Protein AF-A0A7S2EJD5-F1 (afdb_monomer_lite)

Secondary structure (DSSP, 8-state):
-------------PPP------------------TTSHHHHHHHHHHHHHHHHHHHHHHHHHHHHHHHHHHSTT-HHHHHHHHHHHHHHHHHHHHHHHHHHHHHHTT------HHHH---------------------------------------------

Radius of gyration: 37.0 Å; chains: 1; bounding box: 64×124×69 Å

Structure (mmCIF, N/CA/C/O backbone):
data_AF-A0A7S2EJD5-F1
#
_entry.id   AF-A0A7S2EJD5-F1
#
loop_
_atom_site.group_PDB
_atom_site.id
_atom_site.type_symbol
_atom_site.label_atom_id
_atom_site.label_alt_id
_atom_site.label_comp_id
_atom_site.label_asym_id
_atom_site.label_entity_id
_atom_site.label_seq_id
_atom_site.pdbx_PDB_ins_code
_atom_site.Cartn_x
_atom_site.Cartn_y
_atom_site.Cartn_z
_atom_site.occupancy
_atom_site.B_iso_or_equiv
_atom_site.auth_seq_id
_atom_site.auth_comp_id
_atom_site.auth_asym_id
_atom_site.auth_atom_id
_atom_site.pdbx_PDB_model_num
ATOM 1 N N . ASN A 1 1 ? -32.977 -60.550 19.204 1.00 56.78 1 ASN A N 1
ATOM 2 C CA . ASN A 1 1 ? -33.164 -61.328 17.958 1.00 56.78 1 ASN A CA 1
ATOM 3 C C . ASN A 1 1 ? -34.301 -60.710 17.168 1.00 56.78 1 ASN A C 1
ATOM 5 O O . ASN A 1 1 ? -35.436 -60.813 17.614 1.00 56.78 1 ASN A O 1
ATOM 9 N N . PRO A 1 2 ? -33.991 -60.011 16.066 1.00 45.66 2 PRO A N 1
ATOM 10 C CA . PRO A 1 2 ? -34.066 -60.709 14.785 1.00 45.66 2 PRO A CA 1
ATOM 11 C C . PRO A 1 2 ? -32.891 -60.448 13.828 1.00 45.66 2 PRO A C 1
ATOM 13 O O . PRO A 1 2 ? -32.044 -59.585 14.029 1.00 45.66 2 PRO A O 1
ATOM 16 N N . ARG A 1 3 ? -32.880 -61.321 12.820 1.00 45.97 3 ARG A N 1
ATOM 17 C CA . ARG A 1 3 ? -31.859 -61.659 11.830 1.00 45.97 3 ARG A CA 1
ATOM 18 C C . ARG A 1 3 ? -31.372 -60.494 10.969 1.00 45.97 3 ARG A C 1
ATOM 20 O O . ARG A 1 3 ? -32.152 -59.789 10.338 1.00 45.97 3 ARG A O 1
ATOM 27 N N . ILE A 1 4 ? -30.050 -60.446 10.860 1.00 49.00 4 ILE A N 1
ATOM 28 C CA . ILE A 1 4 ? -29.267 -59.741 9.851 1.00 49.00 4 ILE A CA 1
ATOM 29 C C . ILE A 1 4 ? -29.566 -60.399 8.498 1.00 49.00 4 ILE A C 1
ATOM 31 O O . ILE A 1 4 ? -29.348 -61.600 8.340 1.00 49.00 4 ILE A O 1
ATOM 35 N N . ASN A 1 5 ? -30.086 -59.632 7.541 1.00 47.91 5 ASN A N 1
ATOM 36 C CA . ASN A 1 5 ? -30.271 -60.080 6.165 1.00 47.91 5 ASN A CA 1
ATOM 37 C C . ASN A 1 5 ? -29.195 -59.414 5.304 1.00 47.91 5 ASN A C 1
ATOM 39 O O . ASN A 1 5 ? -29.225 -58.209 5.059 1.00 47.91 5 ASN A O 1
ATOM 43 N N . SER A 1 6 ? -28.218 -60.212 4.889 1.00 51.28 6 SER A N 1
ATOM 44 C CA . SER A 1 6 ? -27.165 -59.854 3.951 1.00 51.28 6 SER A CA 1
ATOM 45 C C . SER A 1 6 ? -27.694 -59.961 2.522 1.00 51.28 6 SER A C 1
ATOM 47 O O . SER A 1 6 ? -27.957 -61.053 2.022 1.00 51.28 6 SER A O 1
ATOM 49 N N . LYS A 1 7 ? -27.804 -58.830 1.823 1.00 52.16 7 LYS A N 1
ATOM 50 C CA . LYS A 1 7 ? -27.749 -58.821 0.359 1.00 52.16 7 LYS A CA 1
ATOM 51 C C . LYS A 1 7 ? -26.838 -57.701 -0.109 1.00 52.16 7 LYS A C 1
ATOM 53 O O . LYS A 1 7 ? -27.103 -56.522 0.095 1.00 52.16 7 LYS A O 1
ATOM 58 N N . ALA A 1 8 ? -25.733 -58.150 -0.691 1.00 50.00 8 ALA A N 1
ATOM 59 C CA . ALA A 1 8 ? -24.751 -57.375 -1.409 1.00 50.00 8 ALA A CA 1
ATOM 60 C C . ALA A 1 8 ? -25.435 -56.550 -2.502 1.00 50.00 8 ALA A C 1
ATOM 62 O O . ALA A 1 8 ? -26.097 -57.115 -3.372 1.00 50.00 8 ALA A O 1
ATOM 63 N N . ASN A 1 9 ? -25.241 -55.233 -2.463 1.00 46.44 9 ASN A N 1
ATOM 64 C CA . ASN A 1 9 ? -25.475 -54.384 -3.617 1.00 46.44 9 ASN A CA 1
ATOM 65 C C . ASN A 1 9 ? -24.124 -53.957 -4.182 1.00 46.44 9 ASN A C 1
ATOM 67 O O . ASN A 1 9 ? -23.296 -53.345 -3.509 1.00 46.44 9 ASN A O 1
ATOM 71 N N . SER A 1 10 ? -23.930 -54.391 -5.420 1.00 49.22 10 SER A N 1
ATOM 72 C CA . SER A 1 10 ? -22.775 -54.197 -6.276 1.00 49.22 10 SER A CA 1
ATOM 73 C C . SER A 1 10 ? -22.497 -52.709 -6.475 1.00 49.22 10 SER A C 1
ATOM 75 O O . SER A 1 10 ? -23.366 -51.958 -6.920 1.00 49.22 10 SER A O 1
ATOM 77 N N . VAL A 1 11 ? -21.286 -52.281 -6.127 1.00 50.81 11 VAL A N 1
ATOM 78 C CA . VAL A 1 11 ? -20.811 -50.914 -6.335 1.00 50.81 11 VAL A CA 1
ATOM 79 C C . VAL A 1 11 ? -20.453 -50.785 -7.814 1.00 50.81 11 VAL A C 1
ATOM 81 O O . VAL A 1 11 ? -19.409 -51.257 -8.259 1.00 50.81 11 VAL A O 1
ATOM 84 N N . HIS A 1 12 ? -21.349 -50.192 -8.600 1.00 42.72 12 HIS A N 1
ATOM 85 C CA . HIS A 1 12 ? -21.072 -49.831 -9.985 1.00 42.72 12 HIS A CA 1
ATOM 86 C C . HIS A 1 12 ? -20.163 -48.596 -9.985 1.00 42.72 12 HIS A C 1
ATOM 88 O O . HIS A 1 12 ? -20.618 -47.462 -9.843 1.00 42.72 12 HIS A O 1
ATOM 94 N N . VAL A 1 13 ? -18.855 -48.835 -10.071 1.00 54.22 13 VAL A N 1
ATOM 95 C CA . VAL A 1 13 ? -17.838 -47.794 -10.232 1.00 54.22 13 VAL A CA 1
ATOM 96 C C . VAL A 1 13 ? -17.953 -47.269 -11.662 1.00 54.22 13 VAL A C 1
ATOM 98 O O . VAL A 1 13 ? -17.507 -47.919 -12.605 1.00 54.22 13 VAL A O 1
ATOM 101 N N . MET A 1 14 ? -18.599 -46.115 -11.835 1.00 47.19 14 MET A N 1
ATOM 102 C CA . MET A 1 14 ? -18.611 -45.430 -13.124 1.00 47.19 14 MET A CA 1
ATOM 103 C C . MET A 1 14 ? -17.201 -44.948 -13.456 1.00 47.19 14 MET A C 1
ATOM 105 O O . MET A 1 14 ? -16.557 -44.239 -12.683 1.00 47.19 14 MET A O 1
ATOM 109 N N . SER A 1 15 ? -16.733 -45.402 -14.614 1.00 51.81 15 SER A N 1
ATOM 110 C CA . SER A 1 15 ? -15.414 -45.163 -15.173 1.00 51.81 15 SER A CA 1
ATOM 111 C C . SER A 1 15 ? -15.103 -43.672 -15.280 1.00 51.81 15 SER A C 1
ATOM 113 O O . SER A 1 15 ? -15.851 -42.888 -15.862 1.00 51.81 15 SER A O 1
ATOM 115 N N . SER A 1 16 ? -13.958 -43.297 -14.723 1.00 46.66 16 SER A N 1
ATOM 116 C CA . SER A 1 16 ? -13.339 -41.988 -14.856 1.00 46.66 16 SER A CA 1
ATOM 117 C C . SER A 1 16 ? -13.024 -41.698 -16.325 1.00 46.66 16 SER A C 1
ATOM 119 O O . SER A 1 16 ? -12.234 -42.386 -16.968 1.00 46.66 16 SER A O 1
ATOM 121 N N . ASN A 1 17 ? -13.641 -40.641 -16.851 1.00 43.22 17 ASN A N 1
ATOM 122 C CA . ASN A 1 17 ? -13.373 -40.107 -18.179 1.00 43.22 17 ASN A CA 1
ATOM 123 C C . ASN A 1 17 ? -12.020 -39.370 -18.143 1.00 43.22 17 ASN A C 1
ATOM 125 O O . ASN A 1 17 ? -11.953 -38.156 -17.935 1.00 43.22 17 ASN A O 1
ATOM 129 N N . VAL A 1 18 ? -10.924 -40.121 -18.267 1.00 52.66 18 VAL A N 1
ATOM 130 C CA . VAL A 1 18 ? -9.563 -39.579 -18.357 1.00 52.66 18 VAL A CA 1
ATOM 131 C C . VAL A 1 18 ? -9.436 -38.877 -19.707 1.00 52.66 18 VAL A C 1
ATOM 133 O O . VAL A 1 18 ? -9.208 -39.508 -20.737 1.00 52.66 18 VAL A O 1
ATOM 136 N N . ARG A 1 19 ? -9.631 -37.553 -19.719 1.00 50.06 19 ARG A N 1
ATOM 137 C CA . ARG A 1 19 ? -9.297 -36.714 -20.873 1.00 50.06 19 ARG A CA 1
ATOM 138 C C . ARG A 1 19 ? -7.798 -36.845 -21.126 1.00 50.06 19 ARG A C 1
ATOM 140 O O . ARG A 1 19 ? -6.977 -36.397 -20.332 1.00 50.06 19 ARG A O 1
ATOM 147 N N . SER A 1 20 ? -7.465 -37.489 -22.234 1.00 51.81 20 SER A N 1
ATOM 148 C CA . SER A 1 20 ? -6.131 -37.547 -22.809 1.00 51.81 20 SER A CA 1
ATOM 149 C C . SER A 1 20 ? -5.623 -36.126 -23.074 1.00 51.81 20 SER A C 1
ATOM 151 O O . SER A 1 20 ? -6.059 -35.472 -24.021 1.00 51.81 20 SER A O 1
ATOM 153 N N . ASN A 1 21 ? -4.707 -35.651 -22.230 1.00 44.16 21 ASN A N 1
ATOM 154 C CA . ASN A 1 21 ? -3.896 -34.468 -22.499 1.00 44.16 21 ASN A CA 1
ATOM 155 C C . ASN A 1 21 ? -2.918 -34.802 -23.630 1.00 44.16 21 ASN A C 1
ATOM 157 O O . ASN A 1 21 ? -1.811 -35.284 -23.395 1.00 44.16 21 ASN A O 1
ATOM 161 N N . SER A 1 22 ? -3.333 -34.566 -24.871 1.00 55.97 22 SER A N 1
ATOM 162 C CA . SER A 1 22 ? -2.398 -34.472 -25.987 1.00 55.97 22 SER A CA 1
ATOM 163 C C . SER A 1 22 ? -1.512 -33.235 -25.779 1.00 55.97 22 SER A C 1
ATOM 165 O O . SER A 1 22 ? -2.042 -32.164 -25.470 1.00 55.97 22 SER A O 1
ATOM 167 N N . PRO A 1 23 ? -0.182 -33.335 -25.933 1.00 49.28 23 PRO A N 1
ATOM 168 C CA . PRO A 1 23 ? 0.691 -32.178 -25.825 1.00 49.28 23 PRO A CA 1
ATOM 169 C C . PRO A 1 23 ? 0.413 -31.238 -27.001 1.00 49.28 23 PRO A C 1
ATOM 171 O O . PRO A 1 23 ? 0.666 -31.567 -28.159 1.00 49.28 23 PRO A O 1
ATOM 174 N N . ILE A 1 24 ? -0.134 -30.061 -26.701 1.00 52.38 24 ILE A N 1
ATOM 175 C CA . ILE A 1 24 ? -0.247 -28.967 -27.662 1.00 52.38 24 ILE A CA 1
ATOM 176 C C . ILE A 1 24 ? 1.180 -28.504 -27.960 1.00 52.38 24 ILE A C 1
ATOM 178 O O . ILE A 1 24 ? 1.843 -27.910 -27.110 1.00 52.38 24 ILE A O 1
ATOM 182 N N . ALA A 1 25 ? 1.660 -28.789 -29.170 1.00 52.00 25 ALA A N 1
ATOM 183 C CA . ALA A 1 25 ? 2.870 -28.194 -29.715 1.00 52.00 25 ALA A CA 1
ATOM 184 C C . ALA A 1 25 ? 2.606 -26.701 -29.961 1.00 52.00 25 ALA A C 1
ATOM 186 O O . ALA A 1 25 ? 2.181 -26.287 -31.039 1.00 52.00 25 ALA A O 1
ATOM 187 N N . ILE A 1 26 ? 2.811 -25.886 -28.927 1.00 53.31 26 ILE A N 1
ATOM 188 C CA . ILE A 1 26 ? 2.833 -24.434 -29.064 1.00 53.31 26 ILE A CA 1
ATOM 189 C C . ILE A 1 26 ? 4.128 -24.098 -29.803 1.00 53.31 26 ILE A C 1
ATOM 191 O O . ILE A 1 26 ? 5.215 -24.143 -29.226 1.00 53.31 26 ILE A O 1
ATOM 195 N N . ASN A 1 27 ? 4.001 -23.776 -31.091 1.00 48.69 27 ASN A N 1
ATOM 196 C CA . ASN A 1 27 ? 5.017 -23.060 -31.856 1.00 48.69 27 ASN A CA 1
ATOM 197 C C . ASN A 1 27 ? 5.294 -21.731 -31.143 1.00 48.69 27 ASN A C 1
ATOM 199 O O . ASN A 1 27 ? 4.609 -20.736 -31.368 1.00 48.69 27 ASN A O 1
ATOM 203 N N . ARG A 1 28 ? 6.267 -21.734 -30.230 1.00 45.91 28 ARG A N 1
ATOM 204 C CA . ARG A 1 28 ? 6.766 -20.528 -29.578 1.00 45.91 28 ARG A CA 1
ATOM 205 C C . ARG A 1 28 ? 7.660 -19.824 -30.609 1.00 45.91 28 ARG A C 1
ATOM 207 O O . ARG A 1 28 ? 8.692 -20.399 -30.967 1.00 45.91 28 ARG A O 1
ATOM 214 N N . PRO A 1 29 ? 7.288 -18.643 -31.142 1.00 52.25 29 PRO A N 1
ATOM 215 C CA . PRO A 1 29 ? 8.213 -17.876 -31.963 1.00 52.25 29 PRO A CA 1
ATOM 216 C C . PRO A 1 29 ? 9.474 -17.628 -31.134 1.00 52.25 29 PRO A C 1
ATOM 218 O O . PRO A 1 29 ? 9.386 -17.331 -29.940 1.00 52.25 29 PRO A O 1
ATOM 221 N N . LYS A 1 30 ? 10.641 -17.828 -31.755 1.00 51.19 30 LYS A N 1
ATOM 222 C CA . LYS A 1 30 ? 11.940 -17.512 -31.161 1.00 51.19 30 LYS A CA 1
ATOM 223 C C . LYS A 1 30 ? 11.934 -16.025 -30.814 1.00 51.19 30 LYS A C 1
ATOM 225 O O . LYS A 1 30 ? 12.104 -15.188 -31.690 1.00 51.19 30 LYS A O 1
ATOM 230 N N . GLN A 1 31 ? 11.653 -15.712 -29.553 1.00 54.94 31 GLN A N 1
ATOM 231 C CA . GLN A 1 31 ? 11.968 -14.414 -28.991 1.00 54.94 31 GLN A CA 1
ATOM 232 C C . GLN A 1 31 ? 13.475 -14.407 -28.787 1.00 54.94 31 GLN A C 1
ATOM 234 O O . GLN A 1 31 ? 14.013 -15.204 -28.016 1.00 54.94 31 GLN A O 1
ATOM 239 N N . ASP A 1 32 ? 14.148 -13.551 -29.543 1.00 50.19 32 ASP A N 1
ATOM 240 C CA . ASP A 1 32 ? 15.539 -13.211 -29.315 1.00 50.19 32 ASP A CA 1
ATOM 241 C C . ASP A 1 32 ? 15.615 -12.500 -27.960 1.00 50.19 32 ASP A C 1
ATOM 243 O O . ASP A 1 32 ? 15.344 -11.309 -27.837 1.00 50.19 32 ASP A O 1
ATOM 247 N N . TYR A 1 33 ? 15.910 -13.266 -26.911 1.00 51.06 33 TYR A N 1
ATOM 248 C CA . TYR A 1 33 ? 16.155 -12.737 -25.578 1.00 51.06 33 TYR A CA 1
ATOM 249 C C . TYR A 1 33 ? 17.476 -11.971 -25.602 1.00 51.06 33 TYR A C 1
ATOM 251 O O . TYR A 1 33 ? 18.552 -12.542 -25.408 1.00 51.06 33 TYR A O 1
ATOM 259 N N . THR A 1 34 ? 17.406 -10.655 -25.772 1.00 52.97 34 THR A N 1
ATOM 260 C CA . THR A 1 34 ? 18.466 -9.731 -25.349 1.00 52.97 34 THR A CA 1
ATOM 261 C C . THR A 1 34 ? 18.458 -9.632 -23.815 1.00 52.97 34 THR A C 1
ATOM 263 O O . THR A 1 34 ? 18.285 -8.571 -23.226 1.00 52.97 34 THR A O 1
ATOM 266 N N . GLY A 1 35 ? 18.603 -10.784 -23.155 1.00 52.53 35 GLY A N 1
ATOM 267 C CA . GLY A 1 35 ? 18.280 -11.020 -21.749 1.00 52.53 35 GLY A CA 1
ATOM 268 C C . GLY A 1 35 ? 19.364 -10.593 -20.766 1.00 52.53 35 GLY A C 1
ATOM 269 O O . GLY A 1 35 ? 19.865 -11.426 -20.013 1.00 52.53 35 GLY A O 1
ATOM 270 N N . LYS A 1 36 ? 19.728 -9.308 -20.742 1.00 54.09 36 LYS A N 1
ATOM 271 C CA . LYS A 1 36 ? 20.534 -8.763 -19.632 1.00 54.09 36 LYS A CA 1
ATOM 272 C C . LYS A 1 36 ? 19.790 -7.790 -18.718 1.00 54.09 36 LYS A C 1
ATOM 274 O O . LYS A 1 36 ? 20.173 -7.710 -17.558 1.00 54.09 36 LYS A O 1
ATOM 279 N N . ASP A 1 37 ? 18.706 -7.156 -19.171 1.00 58.47 37 ASP A N 1
ATOM 280 C CA . ASP A 1 37 ? 17.912 -6.229 -18.340 1.00 58.47 37 ASP A CA 1
ATOM 281 C C . ASP A 1 37 ? 16.475 -6.705 -18.042 1.00 58.47 37 ASP A C 1
ATOM 283 O O . ASP A 1 37 ? 15.885 -6.273 -17.049 1.00 58.47 37 ASP A O 1
ATOM 287 N N . ASP A 1 38 ? 15.935 -7.652 -18.819 1.00 61.53 38 ASP A N 1
ATOM 288 C CA . ASP A 1 38 ? 14.537 -8.106 -18.692 1.00 61.53 38 ASP A CA 1
ATOM 289 C C . ASP A 1 38 ? 14.245 -8.778 -17.341 1.00 61.53 38 ASP A C 1
ATOM 291 O O . ASP A 1 38 ? 13.190 -8.578 -16.744 1.00 61.53 38 ASP A O 1
ATOM 295 N N . GLY A 1 39 ? 15.203 -9.547 -16.808 1.00 71.00 39 GLY A N 1
ATOM 296 C CA . GLY A 1 39 ? 15.047 -10.216 -15.512 1.00 71.00 39 GLY A CA 1
ATOM 297 C C . GLY A 1 39 ? 14.935 -9.235 -14.342 1.00 71.00 39 GLY A C 1
ATOM 298 O O . GLY A 1 39 ? 14.224 -9.504 -13.375 1.00 71.00 39 GLY A O 1
ATOM 299 N N . ASN A 1 40 ? 15.593 -8.077 -14.447 1.00 84.44 40 ASN A N 1
ATOM 300 C CA . ASN A 1 40 ? 15.502 -7.032 -13.437 1.00 84.44 40 ASN A CA 1
ATOM 301 C C . ASN A 1 40 ? 14.175 -6.263 -13.548 1.00 84.44 40 ASN A C 1
ATOM 303 O O . ASN A 1 40 ? 13.559 -5.972 -12.528 1.00 84.44 40 ASN A O 1
ATOM 307 N N . ALA A 1 41 ? 13.694 -6.001 -14.769 1.00 86.94 41 ALA A N 1
ATOM 308 C CA . ALA A 1 41 ? 12.389 -5.373 -14.989 1.00 86.94 41 ALA A CA 1
ATOM 309 C C . ALA A 1 41 ? 11.229 -6.234 -14.452 1.00 86.94 41 ALA A C 1
ATOM 311 O O . ALA A 1 41 ? 10.391 -5.728 -13.708 1.00 86.94 41 ALA A O 1
ATOM 312 N N . ILE A 1 42 ? 11.241 -7.547 -14.713 1.00 89.94 42 ILE A N 1
ATOM 313 C CA . ILE A 1 42 ? 10.235 -8.486 -14.181 1.00 89.94 42 ILE A CA 1
ATOM 314 C C . ILE A 1 42 ? 10.230 -8.485 -12.645 1.00 89.94 42 ILE A C 1
ATOM 316 O O . ILE A 1 42 ? 9.169 -8.495 -12.020 1.00 89.94 42 ILE A O 1
ATOM 320 N N . LEU A 1 43 ? 11.410 -8.452 -12.015 1.00 92.38 43 LEU A N 1
ATOM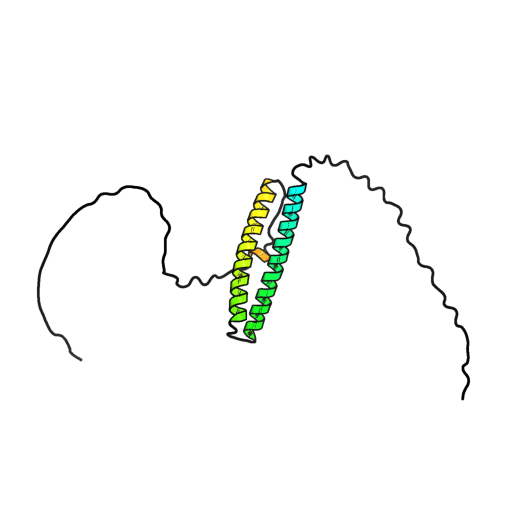 321 C CA . LEU A 1 43 ? 11.518 -8.393 -10.556 1.00 92.38 43 LEU A CA 1
ATOM 322 C C . LEU A 1 43 ? 10.951 -7.077 -9.998 1.00 92.38 43 LEU A C 1
ATOM 324 O O . LEU A 1 43 ? 10.276 -7.077 -8.967 1.00 92.38 43 LEU A O 1
ATOM 328 N N . MET A 1 44 ? 11.199 -5.961 -10.683 1.00 93.00 44 MET A N 1
ATOM 329 C CA . MET A 1 44 ? 10.664 -4.650 -10.317 1.00 93.00 44 MET A CA 1
ATOM 330 C C . MET A 1 44 ? 9.140 -4.587 -10.476 1.00 93.00 44 MET A C 1
ATOM 332 O O . MET A 1 44 ? 8.465 -4.069 -9.590 1.00 93.00 44 MET A O 1
ATOM 336 N N . GLU A 1 45 ? 8.575 -5.158 -11.540 1.00 93.44 45 GLU A N 1
ATOM 337 C CA . GLU A 1 45 ? 7.120 -5.282 -11.704 1.00 93.44 45 GLU A CA 1
ATOM 338 C C . GLU A 1 45 ? 6.497 -6.136 -10.595 1.00 93.44 45 GLU A C 1
ATOM 340 O O . GLU A 1 45 ? 5.529 -5.716 -9.957 1.00 93.44 45 GLU A O 1
ATOM 345 N N . ALA A 1 46 ? 7.090 -7.296 -10.291 1.00 95.06 46 ALA A N 1
ATOM 346 C CA . ALA A 1 46 ? 6.635 -8.141 -9.189 1.00 95.06 46 ALA A CA 1
ATOM 347 C C . ALA A 1 46 ? 6.659 -7.375 -7.857 1.00 95.06 46 ALA A C 1
ATOM 349 O O . ALA A 1 46 ? 5.689 -7.402 -7.093 1.00 95.06 46 ALA A O 1
ATOM 350 N N . ARG A 1 47 ? 7.726 -6.606 -7.612 1.00 96.38 47 ARG A N 1
ATOM 351 C CA . ARG A 1 47 ? 7.842 -5.761 -6.423 1.00 96.38 47 ARG A CA 1
ATOM 352 C C . ARG A 1 47 ? 6.787 -4.654 -6.386 1.00 96.38 47 ARG A C 1
ATOM 354 O O . ARG A 1 47 ? 6.260 -4.353 -5.314 1.00 96.38 47 ARG A O 1
ATOM 361 N N . LEU A 1 48 ? 6.444 -4.064 -7.529 1.00 96.06 48 LEU A N 1
ATOM 362 C CA . LEU A 1 48 ? 5.368 -3.079 -7.622 1.00 96.06 48 LEU A CA 1
ATOM 363 C C . LEU A 1 48 ? 4.022 -3.708 -7.241 1.00 96.06 48 LEU A C 1
ATOM 365 O O . LEU A 1 48 ? 3.289 -3.136 -6.430 1.00 96.06 48 LEU A O 1
ATOM 369 N N . CYS A 1 49 ? 3.727 -4.910 -7.743 1.00 96.25 49 CYS A N 1
ATOM 370 C CA . CYS A 1 49 ? 2.515 -5.652 -7.389 1.00 96.25 49 CYS A CA 1
ATOM 371 C C . CYS A 1 49 ? 2.432 -5.965 -5.886 1.00 96.25 49 CYS A C 1
ATOM 373 O O . CYS A 1 49 ? 1.359 -5.829 -5.286 1.00 96.25 49 CYS A O 1
ATOM 375 N N . GLU A 1 50 ? 3.548 -6.336 -5.254 1.00 97.56 50 GLU A N 1
ATOM 376 C CA . GLU A 1 50 ? 3.617 -6.540 -3.801 1.00 97.56 50 GLU A CA 1
ATOM 377 C C . GLU A 1 50 ? 3.312 -5.253 -3.029 1.00 97.56 50 GLU A C 1
ATOM 379 O O . GLU A 1 50 ? 2.538 -5.269 -2.067 1.00 97.56 50 GLU A O 1
ATOM 384 N N . ILE A 1 51 ? 3.891 -4.123 -3.452 1.00 96.88 51 ILE A N 1
ATOM 385 C CA . ILE A 1 51 ? 3.657 -2.826 -2.806 1.00 96.88 51 ILE A CA 1
ATOM 386 C C . ILE A 1 51 ? 2.184 -2.424 -2.934 1.00 96.88 51 ILE A C 1
ATOM 388 O O . ILE A 1 51 ? 1.586 -2.031 -1.933 1.00 96.88 51 ILE A O 1
ATOM 392 N N . ILE A 1 52 ? 1.579 -2.573 -4.116 1.00 96.94 52 ILE A N 1
ATOM 393 C CA . ILE A 1 52 ? 0.155 -2.271 -4.347 1.00 96.94 52 ILE A CA 1
ATOM 394 C C . ILE A 1 52 ? -0.741 -3.156 -3.472 1.00 96.94 52 ILE A C 1
ATOM 396 O O . ILE A 1 52 ? -1.673 -2.664 -2.835 1.00 96.94 52 ILE A O 1
ATOM 400 N N . SER A 1 53 ? -0.444 -4.453 -3.396 1.00 97.25 53 SER A N 1
ATOM 401 C CA . SER A 1 53 ? -1.207 -5.392 -2.565 1.00 97.25 53 SER A CA 1
ATOM 402 C C . SER A 1 53 ? -1.103 -5.032 -1.080 1.00 97.25 53 SER A C 1
ATOM 404 O O . SER A 1 53 ? -2.107 -4.998 -0.369 1.00 97.25 53 SER A O 1
ATOM 406 N N . SER A 1 54 ? 0.101 -4.676 -0.625 1.00 97.50 54 SER A N 1
ATOM 407 C CA . SER A 1 54 ? 0.343 -4.206 0.739 1.00 97.50 54 SER A CA 1
ATOM 408 C C . SER A 1 54 ? -0.368 -2.883 1.041 1.00 97.50 54 SER A C 1
ATOM 410 O O . SER A 1 54 ? -0.881 -2.725 2.147 1.00 97.50 54 SER A O 1
ATOM 412 N N 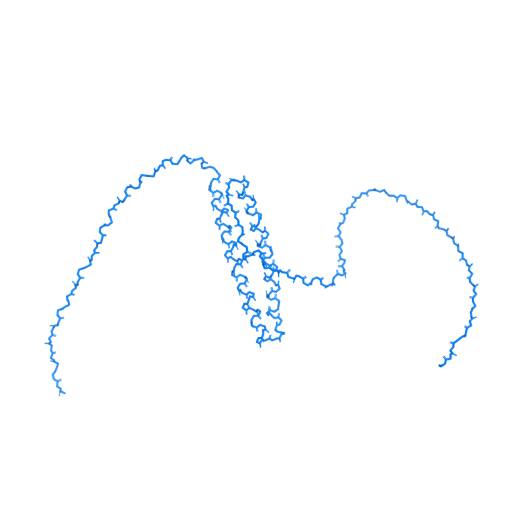. LEU A 1 55 ? -0.428 -1.950 0.086 1.00 96.88 55 LEU A N 1
ATOM 413 C CA . LEU A 1 55 ? -1.168 -0.694 0.230 1.00 96.88 55 LEU A CA 1
ATOM 414 C C . LEU A 1 55 ? -2.662 -0.953 0.430 1.00 96.88 55 LEU A C 1
ATOM 416 O O . LEU A 1 55 ? -3.243 -0.424 1.372 1.00 96.88 55 LEU A O 1
ATOM 420 N N . ARG A 1 56 ? -3.272 -1.812 -0.394 1.00 96.62 56 ARG A N 1
ATOM 421 C CA . ARG A 1 56 ? -4.696 -2.164 -0.258 1.00 96.62 56 ARG A CA 1
ATOM 422 C C . ARG A 1 56 ? -5.014 -2.790 1.096 1.00 96.62 56 ARG A C 1
ATOM 424 O O . ARG A 1 56 ? -6.031 -2.450 1.691 1.00 96.62 56 ARG A O 1
ATOM 431 N N . ALA A 1 57 ? -4.137 -3.662 1.592 1.00 96.56 57 ALA A N 1
ATOM 432 C CA . ALA A 1 57 ? -4.299 -4.265 2.912 1.00 96.56 57 ALA A CA 1
ATOM 433 C C . ALA A 1 57 ? -4.261 -3.215 4.036 1.00 96.56 57 ALA A C 1
ATOM 435 O O . ALA A 1 57 ? -5.121 -3.235 4.910 1.00 96.56 57 ALA A O 1
ATOM 436 N N . LEU A 1 58 ? -3.316 -2.269 3.985 1.00 95.81 58 LEU A N 1
ATOM 437 C CA . LEU A 1 58 ? -3.222 -1.187 4.974 1.00 95.81 58 LEU A CA 1
ATOM 438 C C . LEU A 1 58 ? -4.425 -0.243 4.923 1.00 95.81 58 LEU A C 1
ATOM 440 O O . LEU A 1 58 ? -4.933 0.156 5.964 1.00 95.81 58 LEU A O 1
ATOM 444 N N . ILE A 1 59 ? -4.899 0.095 3.723 1.00 94.94 59 ILE A N 1
ATOM 445 C CA . ILE A 1 59 ? -6.078 0.952 3.547 1.00 94.94 59 ILE A CA 1
ATOM 446 C C . ILE A 1 59 ? -7.310 0.276 4.149 1.00 94.94 59 ILE A C 1
ATOM 448 O O . ILE A 1 59 ? -8.011 0.894 4.941 1.00 94.94 59 ILE A O 1
ATOM 452 N N . LYS A 1 60 ? -7.522 -1.009 3.839 1.00 96.12 60 LYS A N 1
ATOM 453 C CA . LYS A 1 60 ? -8.614 -1.807 4.408 1.00 96.12 60 LYS A CA 1
ATOM 454 C C . LYS A 1 60 ? -8.524 -1.892 5.934 1.00 96.12 60 LYS A C 1
ATOM 456 O O . LYS A 1 60 ? -9.524 -1.677 6.602 1.00 96.12 60 LYS A O 1
ATOM 461 N N . SER A 1 61 ? -7.329 -2.136 6.473 1.00 96.75 61 SER A N 1
ATOM 462 C CA . SER A 1 61 ? -7.101 -2.172 7.922 1.00 96.75 61 SER A CA 1
ATOM 463 C C . SER A 1 61 ? -7.405 -0.829 8.588 1.00 96.75 61 SER A C 1
ATOM 465 O O . SER A 1 61 ? -8.005 -0.812 9.656 1.00 96.75 61 SER A O 1
ATOM 467 N N . ASN A 1 62 ? -7.055 0.296 7.959 1.00 95.69 62 ASN A N 1
ATOM 468 C CA . ASN A 1 62 ? -7.419 1.610 8.484 1.00 95.69 62 ASN A CA 1
ATOM 469 C C . ASN A 1 62 ? -8.926 1.842 8.464 1.00 95.69 62 ASN A C 1
ATOM 471 O O . ASN A 1 62 ? -9.444 2.369 9.437 1.00 95.69 62 ASN A O 1
ATOM 475 N N . THR A 1 63 ? -9.628 1.423 7.409 1.00 95.31 63 THR A N 1
ATOM 476 C CA . THR A 1 63 ? -11.096 1.491 7.378 1.00 95.31 63 THR A CA 1
ATOM 477 C C . THR A 1 63 ? -11.714 0.674 8.515 1.00 95.31 63 THR A C 1
ATOM 479 O O . THR A 1 63 ? -12.578 1.179 9.217 1.00 95.31 63 THR A O 1
ATOM 482 N N . GLU A 1 64 ? -11.224 -0.543 8.761 1.00 96.50 64 GLU A N 1
ATOM 483 C CA . GLU A 1 64 ? -11.701 -1.396 9.861 1.00 96.50 64 GLU A CA 1
ATOM 484 C C . GLU A 1 64 ? -11.424 -0.780 11.246 1.00 96.50 64 GLU A C 1
ATOM 486 O O . GLU A 1 64 ? -12.267 -0.850 12.137 1.00 96.50 64 GLU A O 1
ATOM 491 N N . LEU A 1 65 ? -10.266 -0.136 11.435 1.00 95.69 65 LEU A N 1
ATOM 492 C CA . LEU A 1 65 ? -9.940 0.580 12.675 1.00 95.69 65 LEU A CA 1
ATOM 493 C C . LEU A 1 65 ? -10.789 1.849 12.852 1.00 95.69 65 LEU A C 1
ATOM 495 O O . LEU A 1 65 ? -11.201 2.165 13.967 1.00 95.69 65 LEU A O 1
ATOM 499 N N . GLU A 1 66 ? -11.058 2.578 11.767 1.00 94.44 66 GLU A N 1
ATOM 500 C CA . GLU A 1 66 ? -11.940 3.750 11.772 1.00 94.44 66 GLU A CA 1
ATOM 501 C C . GLU A 1 66 ? -13.383 3.344 12.116 1.00 94.44 66 GLU A C 1
ATOM 503 O O . GLU A 1 66 ? -14.034 4.036 12.896 1.00 94.44 66 GLU A O 1
ATOM 508 N N . GLU A 1 67 ? -13.858 2.198 11.618 1.00 95.44 67 GLU A N 1
ATOM 509 C CA . GLU A 1 67 ? -15.143 1.602 12.007 1.00 95.44 67 GLU A CA 1
ATOM 510 C C . GLU A 1 67 ? -15.155 1.193 13.490 1.00 95.44 67 GLU A C 1
ATOM 512 O O . GLU A 1 67 ? -16.087 1.543 14.215 1.00 95.44 67 GLU A O 1
ATOM 517 N N . ALA A 1 68 ? -14.098 0.539 13.981 1.00 94.94 68 ALA A N 1
ATOM 518 C CA . ALA A 1 68 ? -13.983 0.154 15.391 1.00 94.94 68 ALA A CA 1
ATOM 519 C C . ALA A 1 68 ? -13.951 1.366 16.343 1.00 94.94 68 ALA A C 1
ATOM 521 O O . ALA A 1 68 ? -14.489 1.307 17.450 1.00 94.94 68 ALA A O 1
ATOM 522 N N . LEU A 1 69 ? -13.382 2.497 15.914 1.00 94.31 69 LEU A N 1
ATOM 523 C CA . LEU A 1 69 ? -13.399 3.747 16.682 1.00 94.31 69 LEU A CA 1
ATOM 524 C C . LEU A 1 69 ? -14.791 4.366 16.827 1.00 94.31 69 LEU A C 1
ATOM 526 O O . LEU A 1 69 ? -15.016 5.128 17.769 1.00 94.31 69 LEU A O 1
ATOM 530 N N . ILE A 1 70 ? -15.724 4.058 15.924 1.00 95.44 70 ILE A N 1
ATOM 531 C CA . ILE A 1 70 ? -17.122 4.481 16.073 1.00 95.44 70 ILE A CA 1
ATOM 532 C C . ILE A 1 70 ? -17.758 3.745 17.258 1.00 95.44 70 ILE A C 1
ATOM 534 O O . ILE A 1 70 ? -18.507 4.351 18.024 1.00 95.44 70 ILE A O 1
ATOM 538 N N . GLU A 1 71 ? -17.443 2.458 17.426 1.00 95.50 71 GLU A N 1
ATOM 539 C CA . GLU A 1 71 ? -17.940 1.629 18.532 1.00 95.50 71 GLU A CA 1
ATOM 540 C C . GLU A 1 71 ? -17.231 1.938 19.857 1.00 95.50 71 GLU A C 1
ATOM 542 O O . GLU A 1 71 ? -17.868 1.947 20.914 1.00 95.50 71 GLU A O 1
ATOM 547 N N . CYS A 1 72 ? -15.937 2.267 19.793 1.00 93.19 72 CYS A N 1
ATOM 548 C CA . CYS A 1 72 ? -15.096 2.605 20.942 1.00 93.19 72 CYS A CA 1
ATOM 549 C C . CYS A 1 72 ? -14.469 4.009 20.807 1.00 93.19 72 CYS A C 1
ATOM 551 O O . CYS A 1 72 ? -13.257 4.131 20.590 1.00 93.19 72 CYS A O 1
ATOM 553 N N . PRO A 1 73 ? -15.252 5.097 20.963 1.00 93.44 73 PRO A N 1
ATOM 554 C CA . PRO A 1 73 ? -14.719 6.447 20.841 1.00 93.44 73 PRO A CA 1
ATOM 555 C C . PRO A 1 73 ? -13.637 6.730 21.887 1.00 93.44 73 PRO A C 1
ATOM 557 O O . PRO A 1 73 ? -13.862 6.595 23.090 1.00 93.44 73 PRO A O 1
ATOM 560 N N . GLY A 1 74 ? -12.470 7.183 21.428 1.00 88.94 74 GLY A N 1
ATOM 561 C CA . GLY A 1 74 ? -11.351 7.552 22.297 1.00 88.94 74 GLY A CA 1
ATOM 562 C C . GLY A 1 74 ? -10.399 6.407 22.644 1.00 88.94 74 GLY A C 1
ATOM 563 O O . GLY A 1 74 ? -9.507 6.614 23.469 1.00 88.94 74 GLY A O 1
ATOM 564 N N . ASP A 1 75 ? -10.549 5.239 22.012 1.00 96.38 75 ASP A N 1
ATOM 565 C CA . ASP A 1 75 ? -9.532 4.192 22.066 1.00 96.38 75 ASP A CA 1
ATOM 566 C C . ASP A 1 75 ? -8.227 4.700 21.430 1.00 96.38 75 ASP A C 1
ATOM 568 O O . ASP A 1 75 ? -8.136 4.941 20.222 1.00 96.38 75 ASP A O 1
ATOM 572 N N . LYS A 1 76 ? -7.218 4.922 22.274 1.00 96.12 76 LYS A N 1
ATOM 573 C CA . LYS A 1 76 ? -5.932 5.471 21.842 1.00 96.12 76 LYS A CA 1
ATOM 574 C C . LYS A 1 76 ? -5.146 4.489 20.987 1.00 96.12 76 LYS A C 1
ATOM 576 O O . LYS A 1 76 ? -4.466 4.938 20.071 1.00 96.12 76 LYS A O 1
ATOM 581 N N . ASP A 1 77 ? -5.282 3.189 21.230 1.00 97.31 77 ASP A N 1
ATOM 582 C CA . ASP A 1 77 ? -4.522 2.181 20.497 1.00 97.31 77 ASP A CA 1
ATOM 583 C C . ASP A 1 77 ? -4.977 2.147 19.031 1.00 97.31 77 ASP A C 1
ATOM 585 O O . ASP A 1 77 ? -4.150 2.090 18.119 1.00 97.31 77 ASP A O 1
ATOM 589 N N . PHE A 1 78 ? -6.284 2.281 18.776 1.00 94.62 78 PHE A N 1
ATOM 590 C CA . PHE A 1 78 ? -6.804 2.401 17.410 1.00 94.62 78 PHE A CA 1
ATOM 591 C C . PHE A 1 78 ? -6.395 3.713 16.733 1.00 94.62 78 PHE A C 1
ATOM 593 O O . PHE A 1 78 ? -6.013 3.700 15.560 1.00 94.62 78 PHE A O 1
ATOM 600 N N . ILE A 1 79 ? -6.436 4.839 17.454 1.00 94.56 79 ILE A N 1
ATOM 601 C CA . ILE A 1 79 ? -6.001 6.144 16.926 1.00 94.56 79 ILE A CA 1
ATOM 602 C C . ILE A 1 79 ? -4.524 6.094 16.516 1.00 94.56 79 ILE A C 1
ATOM 604 O O . ILE A 1 79 ? -4.172 6.508 15.404 1.00 94.56 79 ILE A O 1
ATOM 608 N N . ASP A 1 80 ? -3.671 5.561 17.389 1.00 94.94 80 ASP A N 1
ATOM 609 C CA . ASP A 1 80 ? -2.234 5.464 17.156 1.00 94.94 80 ASP A CA 1
ATOM 610 C C . ASP A 1 80 ? -1.931 4.499 16.000 1.00 94.94 80 ASP A C 1
ATOM 612 O O . ASP A 1 80 ? -1.164 4.849 15.098 1.00 94.94 80 ASP A O 1
ATOM 616 N N . ALA A 1 81 ? -2.609 3.346 15.938 1.00 96.19 81 ALA A N 1
ATOM 617 C CA . ALA A 1 81 ? -2.466 2.388 14.840 1.00 96.19 81 ALA A CA 1
ATOM 618 C C . ALA A 1 81 ? -2.864 2.984 13.476 1.00 96.19 81 ALA A C 1
ATOM 620 O O . ALA A 1 81 ? -2.140 2.814 12.490 1.00 96.19 81 ALA A O 1
ATOM 621 N N . ILE A 1 82 ? -3.974 3.732 13.400 1.00 94.81 82 ILE A N 1
ATOM 622 C CA . ILE A 1 82 ? -4.384 4.430 12.167 1.00 94.81 82 ILE A CA 1
ATOM 623 C C . ILE A 1 82 ? -3.323 5.454 11.754 1.00 94.81 82 ILE A C 1
ATOM 625 O O . ILE A 1 82 ? -2.972 5.548 10.571 1.00 94.81 82 ILE A O 1
ATOM 629 N N . SER A 1 83 ? -2.810 6.227 12.716 1.00 93.19 83 SER A N 1
ATOM 630 C CA . SER A 1 83 ? -1.776 7.237 12.482 1.00 93.19 83 SER A CA 1
ATOM 631 C C . SER A 1 83 ? -0.484 6.612 11.945 1.00 93.19 83 SER A C 1
ATOM 633 O O . SER A 1 83 ? 0.046 7.051 10.917 1.00 93.19 83 SER A O 1
ATOM 635 N N . GLU A 1 84 ? -0.015 5.527 12.564 1.00 94.38 84 GLU A N 1
ATOM 636 C CA . GLU A 1 84 ? 1.171 4.796 12.117 1.00 94.38 84 GLU A CA 1
ATOM 637 C C . GLU A 1 84 ? 0.973 4.216 10.709 1.00 94.38 84 GLU A C 1
ATOM 639 O O . GLU A 1 84 ? 1.795 4.441 9.810 1.00 94.38 84 GLU A O 1
ATOM 644 N N . ASN A 1 85 ? -0.156 3.549 10.469 1.00 95.25 85 ASN A N 1
ATOM 645 C CA . ASN A 1 85 ? -0.480 2.987 9.162 1.00 95.25 85 ASN A CA 1
ATOM 646 C C . ASN A 1 85 ? -0.527 4.062 8.068 1.00 95.25 85 ASN A C 1
ATOM 648 O O . ASN A 1 85 ? -0.040 3.827 6.959 1.00 95.25 85 ASN A O 1
ATOM 652 N N . ARG A 1 86 ? -1.040 5.266 8.361 1.00 92.94 86 ARG A N 1
ATOM 653 C CA . ARG A 1 86 ? -1.025 6.404 7.420 1.00 92.94 86 ARG A CA 1
ATOM 654 C C . ARG A 1 86 ? 0.401 6.788 7.012 1.00 92.94 86 ARG A C 1
ATOM 656 O O . ARG A 1 86 ? 0.659 7.008 5.825 1.00 92.94 86 ARG A O 1
ATOM 663 N N . ILE A 1 87 ? 1.349 6.802 7.951 1.00 93.88 87 ILE A N 1
ATOM 664 C CA . ILE A 1 87 ? 2.770 7.061 7.654 1.00 93.88 87 ILE A CA 1
ATOM 665 C C . ILE A 1 87 ? 3.338 5.962 6.744 1.00 93.88 87 ILE A C 1
ATOM 667 O O . ILE A 1 87 ? 4.057 6.255 5.779 1.00 93.88 87 ILE A O 1
ATOM 671 N N . VAL A 1 88 ? 3.013 4.696 7.021 1.00 95.75 88 VAL A N 1
ATOM 672 C CA . VAL A 1 88 ? 3.459 3.554 6.206 1.00 95.75 88 VAL A CA 1
ATOM 673 C C . VAL A 1 88 ? 2.878 3.620 4.788 1.00 95.75 88 VAL A C 1
ATOM 675 O O . VAL A 1 88 ? 3.615 3.392 3.823 1.00 95.75 88 VAL A O 1
ATOM 678 N N . ILE A 1 89 ? 1.601 3.988 4.643 1.00 94.88 89 ILE A N 1
ATOM 679 C CA . ILE A 1 89 ? 0.934 4.184 3.347 1.00 94.88 89 ILE A CA 1
ATOM 680 C C . ILE A 1 89 ? 1.676 5.238 2.519 1.00 94.88 89 ILE A C 1
ATOM 682 O O . ILE A 1 89 ? 2.059 4.941 1.387 1.00 94.88 89 ILE A O 1
ATOM 686 N N . ILE A 1 90 ? 1.984 6.412 3.086 1.00 94.00 90 ILE A N 1
ATOM 687 C CA . ILE A 1 90 ? 2.729 7.470 2.374 1.00 94.00 90 ILE A CA 1
ATOM 688 C C . ILE A 1 90 ? 4.089 6.955 1.891 1.00 94.00 90 ILE A C 1
ATOM 690 O O . ILE A 1 90 ? 4.476 7.166 0.738 1.00 94.00 90 ILE A O 1
ATOM 694 N N . LYS A 1 91 ? 4.840 6.273 2.765 1.00 95.06 91 LYS A N 1
ATOM 695 C CA . LYS A 1 91 ? 6.161 5.728 2.412 1.00 95.06 91 LYS A CA 1
ATOM 696 C C . LYS A 1 91 ? 6.057 4.720 1.263 1.00 95.06 91 LYS A C 1
ATOM 698 O O . LYS A 1 91 ? 6.866 4.763 0.337 1.00 95.06 91 LYS A O 1
ATOM 703 N N . LYS A 1 92 ? 5.045 3.851 1.288 1.00 95.81 92 LYS A N 1
ATOM 704 C CA . LYS A 1 92 ? 4.803 2.849 0.239 1.00 95.81 92 LYS A CA 1
ATOM 705 C C . LYS A 1 92 ? 4.308 3.465 -1.073 1.00 95.81 92 LYS A C 1
ATOM 707 O O . LYS A 1 92 ? 4.770 3.034 -2.123 1.00 95.81 92 LYS A O 1
ATOM 712 N N . GLN A 1 93 ? 3.456 4.491 -1.039 1.00 95.06 93 GLN A N 1
ATOM 713 C CA . GLN A 1 93 ? 3.039 5.241 -2.235 1.00 95.06 93 GLN A CA 1
ATOM 714 C C . GLN A 1 93 ? 4.238 5.900 -2.931 1.00 95.06 93 GLN A C 1
ATOM 716 O O . GLN A 1 93 ? 4.378 5.807 -4.153 1.00 95.06 93 GLN A O 1
ATOM 721 N N . LYS A 1 94 ? 5.143 6.518 -2.157 1.00 95.50 94 LYS A N 1
ATOM 722 C CA . LYS 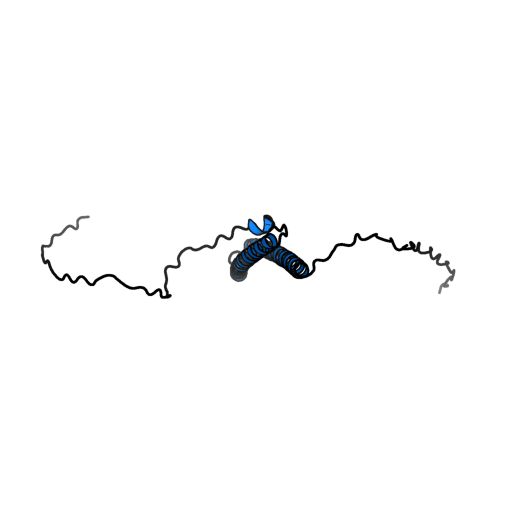A 1 94 ? 6.393 7.087 -2.689 1.00 95.50 94 LYS A CA 1
ATOM 723 C C . LYS A 1 94 ? 7.266 6.011 -3.335 1.00 95.50 94 LYS A C 1
ATOM 725 O O . LYS A 1 94 ? 7.710 6.197 -4.462 1.00 95.50 94 LYS A O 1
ATOM 730 N N . ALA A 1 95 ? 7.450 4.873 -2.663 1.00 94.88 95 ALA A N 1
ATOM 731 C CA . ALA A 1 95 ? 8.211 3.750 -3.209 1.00 94.88 95 ALA A CA 1
ATOM 732 C C . ALA A 1 95 ? 7.587 3.186 -4.500 1.00 94.88 95 ALA A C 1
ATOM 734 O O . ALA A 1 95 ? 8.309 2.919 -5.453 1.00 94.88 95 ALA A O 1
ATOM 735 N N . ALA A 1 96 ? 6.257 3.050 -4.562 1.00 95.88 96 ALA A N 1
ATOM 736 C CA . ALA A 1 96 ? 5.553 2.611 -5.769 1.00 95.88 96 ALA A CA 1
ATOM 737 C C . ALA A 1 96 ? 5.735 3.600 -6.929 1.00 95.88 96 ALA A C 1
ATOM 739 O O . ALA A 1 96 ? 5.990 3.189 -8.058 1.00 95.88 96 ALA A O 1
ATOM 740 N N . THR A 1 97 ? 5.640 4.901 -6.644 1.00 95.88 97 THR A N 1
ATOM 741 C CA . THR A 1 97 ? 5.826 5.963 -7.644 1.00 95.88 97 THR A CA 1
ATOM 742 C C . THR A 1 97 ? 7.245 5.950 -8.207 1.00 95.88 97 THR A C 1
ATOM 744 O O . THR A 1 97 ? 7.428 6.041 -9.420 1.00 95.88 97 THR A O 1
ATOM 747 N N . GLU A 1 98 ? 8.246 5.791 -7.340 1.00 95.62 98 GLU A N 1
ATOM 748 C CA . GLU A 1 98 ? 9.645 5.707 -7.755 1.00 95.62 98 GLU A CA 1
ATOM 749 C C . GLU A 1 98 ? 9.907 4.454 -8.596 1.00 95.62 98 GLU A C 1
ATOM 751 O O . GLU A 1 98 ? 10.507 4.532 -9.663 1.00 95.62 98 GLU A O 1
ATOM 756 N N . LEU A 1 99 ? 9.356 3.311 -8.187 1.00 94.62 99 LEU A N 1
ATOM 757 C CA . LEU A 1 99 ? 9.493 2.061 -8.928 1.00 94.62 99 LEU A CA 1
ATOM 758 C C . LEU A 1 99 ? 8.839 2.134 -10.317 1.00 94.62 99 LEU A C 1
ATOM 760 O O . LEU A 1 99 ? 9.417 1.671 -11.297 1.00 94.62 99 LEU A O 1
ATOM 764 N N . VAL A 1 100 ? 7.674 2.782 -10.429 1.00 95.69 100 VAL A N 1
ATOM 765 C CA . VAL A 1 100 ? 7.037 3.080 -11.723 1.00 95.69 100 VAL A CA 1
ATOM 766 C C . VAL A 1 100 ? 7.914 3.993 -12.580 1.00 95.69 100 VAL A C 1
ATOM 768 O O . VAL A 1 100 ? 8.041 3.765 -13.784 1.00 95.69 100 VAL A O 1
ATOM 771 N N . ARG A 1 101 ? 8.546 5.013 -11.987 1.00 94.88 101 ARG A N 1
ATOM 772 C CA . ARG A 1 101 ? 9.481 5.898 -12.698 1.00 94.88 101 ARG A CA 1
ATOM 773 C C . ARG A 1 101 ? 10.651 5.103 -13.277 1.00 94.88 101 ARG A C 1
ATOM 775 O O . ARG A 1 101 ? 10.988 5.289 -14.445 1.00 94.88 101 ARG A O 1
ATOM 782 N N . GLU A 1 102 ? 11.243 4.208 -12.492 1.00 93.44 102 GLU A N 1
ATOM 783 C CA . GLU A 1 102 ? 12.356 3.369 -12.943 1.00 93.44 102 GLU A CA 1
ATOM 784 C C . GLU A 1 102 ? 11.939 2.354 -14.021 1.00 93.44 102 GLU A C 1
ATOM 786 O O . GLU A 1 102 ? 12.673 2.161 -14.992 1.00 93.44 102 GLU A O 1
ATOM 791 N N . LEU A 1 103 ? 10.752 1.749 -13.903 1.00 92.50 103 LEU A N 1
ATOM 792 C CA . LEU A 1 103 ? 10.188 0.857 -14.926 1.00 92.50 103 LEU A CA 1
ATOM 793 C C . LEU A 1 103 ? 9.971 1.587 -16.260 1.00 92.50 103 LEU A C 1
ATOM 795 O O . LEU A 1 103 ? 10.378 1.088 -17.309 1.00 92.50 103 LEU A O 1
ATOM 799 N N . ARG A 1 104 ? 9.445 2.817 -16.223 1.00 93.00 104 ARG A N 1
ATOM 800 C CA . ARG A 1 104 ? 9.254 3.644 -17.428 1.00 93.00 104 ARG A CA 1
ATOM 801 C C . ARG A 1 104 ? 10.566 4.021 -18.108 1.00 93.00 104 ARG A C 1
ATOM 803 O O . ARG A 1 104 ? 10.633 4.010 -19.333 1.00 93.00 104 ARG A O 1
ATOM 810 N N . ILE A 1 105 ? 11.622 4.307 -17.340 1.00 91.75 1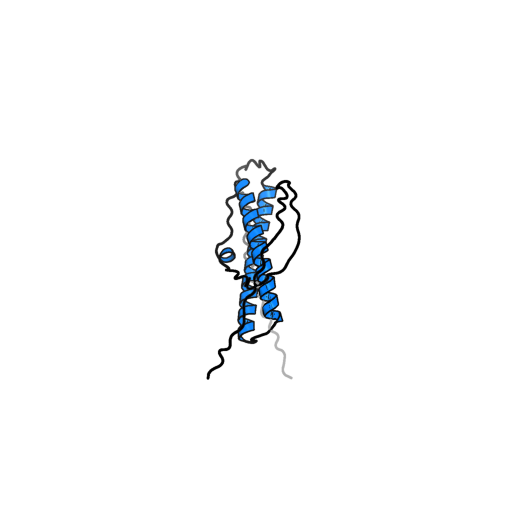05 ILE A N 1
ATOM 811 C CA . ILE A 1 105 ? 12.971 4.554 -17.892 1.00 91.75 105 ILE A CA 1
ATOM 812 C C . ILE A 1 105 ? 13.488 3.326 -18.653 1.00 91.75 105 ILE A C 1
ATOM 814 O O . ILE A 1 105 ? 14.185 3.468 -19.655 1.00 91.75 105 ILE A O 1
ATOM 818 N N . ARG A 1 106 ? 13.114 2.126 -18.203 1.00 89.50 106 ARG A N 1
ATOM 819 C CA . ARG A 1 106 ? 13.459 0.845 -18.835 1.00 89.50 106 ARG A CA 1
ATOM 820 C C . ARG A 1 106 ? 12.520 0.459 -19.987 1.00 89.50 106 ARG A C 1
ATOM 822 O O . ARG A 1 106 ? 12.680 -0.616 -20.551 1.00 89.50 106 ARG A O 1
ATOM 829 N N . GLY A 1 107 ? 11.565 1.319 -20.350 1.00 89.69 107 GLY A N 1
ATOM 830 C CA . GLY A 1 107 ? 10.615 1.079 -21.439 1.00 89.69 107 GLY A CA 1
ATOM 831 C C . GLY A 1 107 ? 9.416 0.203 -21.062 1.00 89.69 107 GLY A C 1
ATOM 832 O O . GLY A 1 107 ? 8.673 -0.204 -21.952 1.00 89.69 107 GLY A O 1
ATOM 833 N N . VAL A 1 108 ? 9.210 -0.076 -19.772 1.00 90.00 108 VAL A N 1
ATOM 834 C CA . VAL A 1 108 ? 8.030 -0.792 -19.272 1.00 90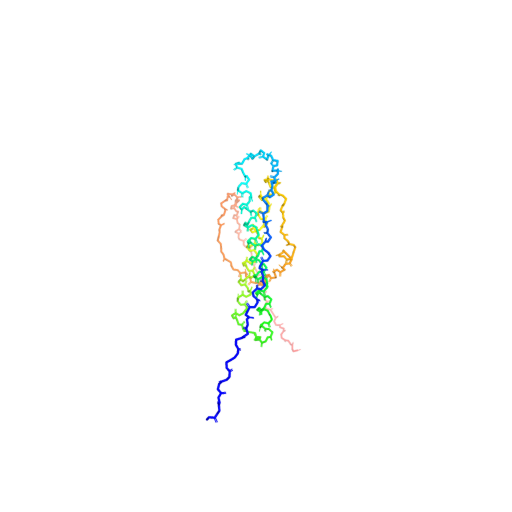.00 108 VAL A CA 1
ATOM 835 C C . VAL A 1 108 ? 6.928 0.213 -18.952 1.00 90.00 108 VAL A C 1
ATOM 837 O O . VAL A 1 108 ? 7.130 1.145 -18.168 1.00 90.00 108 VAL A O 1
ATOM 840 N N . ASP A 1 109 ? 5.748 0.012 -19.536 1.00 90.25 109 ASP A N 1
ATOM 841 C CA . ASP A 1 109 ? 4.567 0.796 -19.188 1.00 90.25 109 ASP A CA 1
ATOM 842 C C . ASP A 1 109 ? 3.969 0.279 -17.875 1.00 90.25 109 ASP A C 1
ATOM 844 O O . ASP A 1 109 ? 3.368 -0.792 -17.813 1.00 90.25 109 ASP A O 1
ATOM 848 N N . ALA A 1 110 ? 4.197 1.035 -16.805 1.00 91.38 110 ALA A N 1
ATOM 849 C CA . ALA A 1 110 ? 3.701 0.743 -15.472 1.00 91.38 110 ALA A CA 1
ATOM 850 C C . ALA A 1 110 ? 2.960 1.956 -14.900 1.00 91.38 110 ALA A C 1
ATOM 852 O O . ALA A 1 110 ? 3.284 3.119 -15.184 1.00 91.38 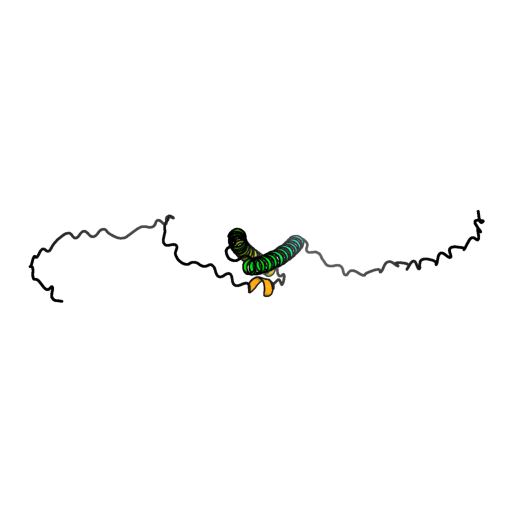110 ALA A O 1
ATOM 853 N N . GLU A 1 111 ? 1.986 1.684 -14.037 1.00 92.25 111 GLU A N 1
ATOM 854 C CA . GLU A 1 111 ? 1.228 2.702 -13.321 1.00 92.25 111 GLU A CA 1
ATOM 855 C C . GLU A 1 111 ? 0.880 2.257 -11.901 1.00 92.25 111 GLU A C 1
ATOM 857 O O . GLU A 1 111 ? 0.735 1.069 -11.611 1.00 92.25 111 GLU A O 1
ATOM 862 N N . VAL A 1 112 ? 0.746 3.236 -11.002 1.00 91.62 112 VAL A N 1
ATOM 863 C CA . VAL A 1 112 ? 0.179 2.998 -9.675 1.00 91.62 112 VAL A CA 1
ATOM 864 C C . VAL A 1 112 ? -1.335 3.215 -9.768 1.00 91.62 112 VAL A C 1
ATOM 866 O O . VAL A 1 112 ? -1.757 4.297 -10.185 1.00 91.62 112 VAL A O 1
ATOM 869 N N . PRO A 1 113 ? -2.162 2.233 -9.372 1.00 93.06 113 PRO A N 1
ATOM 870 C CA . PRO A 1 113 ? -3.612 2.365 -9.393 1.00 93.06 113 PRO A CA 1
ATOM 871 C C . PRO A 1 113 ? -4.121 3.576 -8.593 1.00 93.06 113 PRO A C 1
ATOM 873 O O . PRO A 1 113 ? -3.602 3.912 -7.526 1.00 93.06 113 PRO A O 1
ATOM 876 N N . LYS A 1 114 ? -5.158 4.247 -9.107 1.00 90.75 114 LYS A N 1
ATOM 877 C CA . LYS A 1 114 ? -5.690 5.483 -8.504 1.00 90.75 114 LYS A CA 1
ATOM 878 C C . LYS A 1 114 ? -6.286 5.260 -7.114 1.00 90.75 114 LYS A C 1
ATOM 880 O O . LYS A 1 114 ? -6.150 6.140 -6.272 1.00 90.75 114 LYS A O 1
ATOM 885 N N . ASP A 1 115 ? -6.884 4.093 -6.872 1.00 88.88 115 ASP A N 1
ATOM 886 C CA . ASP A 1 115 ? -7.485 3.692 -5.591 1.00 88.88 115 ASP A CA 1
ATOM 887 C C . ASP A 1 115 ? -6.489 3.764 -4.432 1.00 88.88 115 ASP A C 1
ATOM 889 O O . ASP A 1 115 ? -6.844 4.195 -3.337 1.00 88.88 115 ASP A O 1
ATOM 893 N N . VAL A 1 116 ? -5.226 3.404 -4.673 1.00 88.62 116 VAL A N 1
ATOM 894 C CA . VAL A 1 116 ? -4.190 3.464 -3.635 1.00 88.62 116 VAL A CA 1
ATOM 895 C C . VAL A 1 116 ? -3.504 4.826 -3.547 1.00 88.62 116 VAL A C 1
ATOM 897 O O . VAL A 1 116 ? -2.818 5.074 -2.561 1.00 88.62 116 VAL A O 1
ATOM 900 N N . MET A 1 117 ? -3.684 5.713 -4.532 1.00 88.06 117 MET A N 1
ATOM 901 C CA . MET A 1 117 ? -3.088 7.060 -4.564 1.00 88.06 117 MET A CA 1
ATOM 902 C C . MET A 1 117 ? -4.032 8.154 -4.056 1.00 88.06 117 MET A C 1
ATOM 904 O O . MET A 1 117 ? -3.566 9.187 -3.583 1.00 88.06 117 MET A O 1
ATOM 908 N N . SER A 1 118 ? -5.348 7.946 -4.134 1.00 81.88 118 SER A N 1
ATOM 909 C CA . SER A 1 118 ? -6.360 8.927 -3.720 1.00 81.88 118 SER A CA 1
ATOM 910 C C . SER A 1 118 ? -6.605 8.983 -2.213 1.00 81.88 118 SER A C 1
ATOM 912 O O . SER A 1 118 ? -7.423 9.780 -1.764 1.00 81.88 118 SER A O 1
ATOM 914 N N . VAL A 1 119 ? -5.941 8.135 -1.424 1.00 75.12 119 VAL A N 1
ATOM 915 C CA . VAL A 1 119 ? -6.091 8.125 0.035 1.00 75.12 119 VAL A CA 1
ATOM 916 C C . VAL A 1 119 ? -5.470 9.400 0.600 1.00 75.12 119 VAL A C 1
ATOM 918 O O . VAL A 1 119 ? -4.252 9.518 0.729 1.00 75.12 119 VAL A O 1
ATOM 921 N N . VAL A 1 120 ? -6.332 10.378 0.887 1.00 62.44 120 VAL A N 1
ATOM 922 C CA . VAL A 1 120 ? -5.958 11.677 1.447 1.00 62.44 120 VAL A CA 1
ATOM 923 C C . VAL A 1 120 ? -5.492 11.466 2.882 1.00 62.44 120 VAL A C 1
ATOM 925 O O . VAL A 1 120 ? -6.294 11.281 3.796 1.00 62.44 120 VAL A O 1
ATOM 928 N N . VAL A 1 121 ? -4.179 11.509 3.093 1.00 58.38 121 VAL A N 1
ATOM 929 C CA . VAL A 1 121 ? -3.612 11.552 4.439 1.00 58.38 121 VAL A CA 1
ATOM 930 C C . VAL A 1 121 ? -3.619 13.001 4.905 1.00 58.38 121 VAL A C 1
ATOM 932 O O . VAL A 1 121 ? -2.718 13.773 4.584 1.00 58.38 121 VAL A O 1
ATOM 935 N N . ILE A 1 122 ? -4.647 13.382 5.661 1.00 50.72 122 ILE A N 1
ATOM 936 C CA . ILE A 1 122 ? -4.620 14.635 6.415 1.00 50.72 122 ILE A CA 1
ATOM 937 C C . ILE A 1 122 ? -3.659 14.408 7.582 1.00 50.72 122 ILE A C 1
ATOM 939 O O . ILE A 1 122 ? -4.029 13.849 8.615 1.00 50.72 122 ILE A O 1
ATOM 943 N N . THR A 1 123 ? -2.395 14.790 7.407 1.00 46.38 123 THR A N 1
ATOM 944 C CA . THR A 1 123 ? -1.505 15.003 8.546 1.00 46.38 123 THR A CA 1
ATOM 945 C C . THR A 1 123 ? -2.014 16.249 9.251 1.00 46.38 123 THR A C 1
ATOM 947 O O . THR A 1 123 ? -1.914 17.346 8.699 1.00 46.38 123 THR A O 1
ATOM 950 N N . ALA A 1 124 ? -2.582 16.092 10.444 1.00 43.28 124 ALA A N 1
ATOM 951 C CA . ALA A 1 124 ? -2.815 17.209 11.345 1.00 43.28 124 ALA A CA 1
ATOM 952 C C . ALA A 1 124 ? -1.448 17.754 11.795 1.00 43.28 124 ALA A C 1
ATOM 954 O O . ALA A 1 124 ? -0.966 17.457 12.879 1.00 43.28 124 ALA A O 1
ATOM 955 N N . ALA A 1 125 ? -0.788 18.513 10.922 1.00 44.00 125 ALA A N 1
ATOM 956 C CA . ALA A 1 125 ? 0.273 19.429 11.298 1.00 44.00 125 ALA A CA 1
ATOM 957 C C . ALA A 1 125 ? -0.406 20.710 11.799 1.00 44.00 125 ALA A C 1
ATOM 959 O O . ALA A 1 125 ? -0.426 21.729 11.114 1.00 44.00 125 ALA A O 1
ATOM 960 N N . ALA A 1 126 ? -1.038 20.611 12.966 1.00 47.62 126 ALA A N 1
ATOM 961 C CA . ALA A 1 126 ? -1.283 21.763 13.813 1.00 47.62 126 ALA A CA 1
ATOM 962 C C . ALA A 1 126 ? -0.168 21.767 14.869 1.00 47.62 126 ALA A C 1
ATOM 964 O O . ALA A 1 126 ? -0.002 20.791 15.593 1.00 47.62 126 ALA A O 1
ATOM 965 N N . ASP A 1 127 ? 0.605 22.852 14.875 1.00 47.38 127 ASP A N 1
ATOM 966 C CA . ASP A 1 127 ? 1.517 23.299 15.931 1.00 47.38 127 ASP A CA 1
ATOM 967 C C . ASP A 1 127 ? 2.669 22.376 16.355 1.00 47.38 127 ASP A C 1
ATOM 969 O O . ASP A 1 127 ? 2.635 21.691 17.373 1.00 47.38 127 ASP A O 1
ATOM 973 N N . ALA A 1 128 ? 3.789 22.499 15.639 1.00 43.31 128 ALA A N 1
ATOM 974 C CA . ALA A 1 128 ? 5.110 22.268 16.217 1.00 43.31 128 ALA A CA 1
ATOM 975 C C . ALA A 1 128 ? 6.065 23.400 15.810 1.00 43.31 128 ALA A C 1
ATOM 977 O O . ALA A 1 128 ? 6.967 23.234 14.988 1.00 43.31 128 ALA A O 1
ATOM 978 N N . SER A 1 129 ? 5.875 24.578 16.409 1.00 50.19 129 SER A N 1
ATOM 979 C CA . SER A 1 129 ? 7.015 25.440 16.714 1.00 50.19 129 SER A CA 1
ATOM 980 C C . SER A 1 129 ? 7.867 24.701 17.750 1.00 50.19 129 SER A C 1
ATOM 982 O O . SER A 1 129 ? 7.438 24.609 18.894 1.00 50.19 129 SER A O 1
ATOM 984 N N . CYS A 1 130 ? 9.000 24.118 17.347 1.00 40.22 130 CYS A N 1
ATOM 985 C CA . CYS A 1 130 ? 10.200 23.910 18.174 1.00 40.22 130 CYS A CA 1
ATOM 986 C C . CYS A 1 130 ? 11.276 23.121 17.391 1.00 40.22 130 CYS A C 1
ATOM 988 O O . CYS A 1 130 ? 11.105 21.931 17.166 1.00 40.22 130 CYS A O 1
ATOM 990 N N . ILE A 1 131 ? 12.336 23.832 16.962 1.00 46.09 131 ILE A N 1
ATOM 991 C CA . ILE A 1 131 ? 13.780 23.580 17.221 1.00 46.09 131 ILE A CA 1
ATOM 992 C C . ILE A 1 131 ? 14.286 22.138 16.906 1.00 46.09 131 ILE A C 1
ATOM 994 O O . ILE A 1 131 ? 13.798 21.182 17.482 1.00 46.09 131 ILE A O 1
ATOM 998 N N . GLU A 1 132 ? 15.272 21.855 16.035 1.00 45.75 132 GLU A N 1
ATOM 999 C CA . GLU A 1 132 ? 16.655 22.365 16.026 1.00 45.75 132 GLU A CA 1
ATOM 1000 C C . GLU A 1 132 ? 17.471 21.891 14.789 1.00 45.75 132 GLU A C 1
ATOM 1002 O O . GLU A 1 132 ? 17.279 20.779 14.306 1.00 45.75 132 GLU A O 1
ATOM 1007 N N . GLY A 1 133 ? 18.464 22.695 14.376 1.00 40.50 133 GLY A N 1
ATOM 1008 C CA . GLY A 1 133 ? 19.833 22.224 14.080 1.00 40.50 133 GLY A CA 1
ATOM 1009 C C . GLY A 1 133 ? 20.163 21.629 12.700 1.00 40.50 133 GLY A C 1
ATOM 1010 O O . GLY A 1 133 ? 19.877 20.471 12.423 1.00 40.50 133 GLY A O 1
ATOM 1011 N N . GLY A 1 134 ? 20.926 22.364 11.874 1.00 35.00 134 GLY A N 1
ATOM 1012 C CA . GLY A 1 134 ? 21.555 21.766 10.686 1.00 35.00 134 GLY A CA 1
ATOM 1013 C C . GLY A 1 134 ? 22.241 22.725 9.713 1.00 35.00 134 GLY A C 1
ATOM 1014 O O . GLY A 1 134 ? 21.761 22.918 8.607 1.00 35.00 134 GLY A O 1
ATOM 1015 N N . GLN A 1 135 ? 23.352 23.315 10.159 1.00 48.41 135 GLN A N 1
ATOM 1016 C CA . GLN A 1 135 ? 24.492 23.859 9.402 1.00 48.41 135 GLN A CA 1
ATOM 1017 C C . GLN A 1 135 ? 24.345 24.068 7.881 1.00 48.41 135 GLN A C 1
ATOM 1019 O O . GLN A 1 135 ? 24.364 23.124 7.091 1.00 48.41 135 GLN A O 1
ATOM 1024 N N . ARG A 1 136 ? 24.435 25.333 7.457 1.00 41.81 136 ARG A N 1
ATOM 1025 C CA . ARG A 1 136 ? 25.049 25.666 6.171 1.00 41.81 136 ARG A CA 1
ATOM 1026 C C . ARG A 1 136 ? 25.902 26.917 6.324 1.00 41.81 136 ARG A C 1
ATOM 1028 O O . ARG A 1 136 ? 25.400 28.031 6.425 1.00 41.81 136 ARG A O 1
ATOM 1035 N N . SER A 1 137 ? 27.202 26.676 6.407 1.00 57.59 137 SER A N 1
ATOM 1036 C CA . SER A 1 137 ? 28.252 27.641 6.119 1.00 57.59 137 SER A CA 1
ATOM 1037 C C . SER A 1 137 ? 27.951 28.286 4.770 1.00 57.59 137 SER A C 1
ATOM 1039 O O . SER A 1 137 ? 27.712 27.563 3.808 1.00 57.59 137 SER A O 1
ATOM 1041 N N . ASP A 1 138 ? 27.926 29.612 4.706 1.00 47.28 138 ASP A N 1
ATOM 1042 C CA . ASP A 1 138 ? 28.836 30.348 3.835 1.00 47.28 138 ASP A CA 1
ATOM 1043 C C . ASP A 1 138 ? 28.790 31.850 4.131 1.00 47.28 138 ASP A C 1
ATOM 1045 O O . ASP A 1 138 ? 27.772 32.442 4.476 1.00 47.28 138 ASP A O 1
ATOM 1049 N N . ASN A 1 139 ? 29.989 32.410 4.054 1.00 46.84 139 ASN A N 1
ATOM 1050 C CA . ASN A 1 139 ? 30.418 33.750 4.403 1.00 46.84 139 ASN A CA 1
ATOM 1051 C C . ASN A 1 139 ? 29.515 34.912 3.954 1.00 46.84 139 ASN A C 1
ATOM 1053 O O . ASN A 1 139 ? 29.023 34.929 2.827 1.00 46.84 139 ASN A O 1
ATOM 1057 N N . ARG A 1 140 ? 29.607 35.982 4.769 1.00 43.50 140 ARG A N 1
ATOM 1058 C CA . ARG A 1 140 ? 29.694 37.409 4.382 1.00 43.50 140 ARG A CA 1
ATOM 1059 C C . ARG A 1 140 ? 28.426 38.240 4.614 1.00 43.50 140 ARG A C 1
ATOM 1061 O O . ARG A 1 140 ? 27.646 38.409 3.690 1.00 43.50 140 ARG A O 1
ATOM 1068 N N . LEU A 1 141 ? 28.339 38.920 5.766 1.00 39.72 141 LEU A N 1
ATOM 1069 C CA . LEU A 1 141 ? 28.056 40.364 5.769 1.00 39.72 141 LEU A CA 1
ATOM 1070 C C . LEU A 1 141 ? 28.408 41.046 7.106 1.00 39.72 141 LEU A C 1
ATOM 1072 O O . LEU A 1 141 ? 27.822 40.766 8.141 1.00 39.72 141 LEU A O 1
ATOM 1076 N N . LEU A 1 142 ? 29.420 41.907 7.003 1.00 40.66 142 LEU A N 1
ATOM 1077 C CA . LEU A 1 142 ? 29.738 43.133 7.743 1.00 40.66 142 LEU A CA 1
ATOM 1078 C C . LEU A 1 142 ? 29.011 43.403 9.072 1.00 40.66 142 LEU A C 1
ATOM 1080 O O . LEU A 1 142 ? 27.832 43.738 9.113 1.00 40.66 142 LEU A O 1
ATOM 1084 N N . THR A 1 143 ? 29.818 43.406 10.132 1.00 42.59 143 THR A N 1
ATOM 1085 C CA . THR A 1 143 ? 29.669 44.257 11.315 1.00 42.59 143 THR A CA 1
ATOM 1086 C C . THR A 1 143 ? 29.379 45.702 10.910 1.00 42.59 143 THR A C 1
ATOM 1088 O O . THR A 1 143 ? 30.183 46.310 10.200 1.00 42.59 143 THR A O 1
ATOM 1091 N N . VAL A 1 144 ? 28.279 46.258 11.408 1.00 47.78 144 VAL A N 1
ATOM 1092 C CA . VAL A 1 144 ? 28.133 47.704 11.581 1.00 47.78 144 VAL A CA 1
ATOM 1093 C C . VAL A 1 144 ? 27.767 47.924 13.041 1.00 47.78 144 VAL A C 1
ATOM 1095 O O . VAL A 1 144 ? 26.729 47.468 13.516 1.00 47.78 144 VAL A O 1
ATOM 1098 N N . GLU A 1 145 ? 28.714 48.521 13.749 1.00 52.31 145 GLU A N 1
ATOM 1099 C CA . GLU A 1 145 ? 28.533 49.153 15.046 1.00 52.31 145 GLU A CA 1
ATOM 1100 C C . GLU A 1 145 ? 27.671 50.408 14.866 1.00 52.31 145 GLU A C 1
ATOM 1102 O O . GLU A 1 145 ? 27.900 51.157 13.924 1.00 52.31 145 GLU A O 1
ATOM 1107 N N . GLU A 1 146 ? 26.710 50.621 15.760 1.00 52.88 146 GLU A N 1
ATOM 1108 C CA . GLU A 1 146 ? 26.130 51.918 16.162 1.00 52.88 146 GLU A CA 1
ATOM 1109 C C . GLU A 1 146 ? 25.177 51.568 17.318 1.00 52.88 146 GLU A C 1
ATOM 1111 O O . GLU A 1 146 ? 24.115 50.985 17.127 1.00 52.88 146 GLU A O 1
ATOM 1116 N N . GLU A 1 147 ? 25.610 51.532 18.575 1.00 45.34 147 GLU A N 1
ATOM 1117 C CA . GLU A 1 147 ? 25.969 52.647 19.457 1.00 45.34 147 GLU A CA 1
ATOM 1118 C C . GLU A 1 147 ? 24.968 53.824 19.464 1.00 45.34 147 GLU A C 1
ATOM 1120 O O . GLU A 1 147 ? 24.966 54.685 18.598 1.00 45.34 147 GLU A O 1
ATOM 1125 N N . SER A 1 148 ? 24.249 53.891 20.591 1.00 46.75 148 SER A N 1
ATOM 1126 C CA . SER A 1 148 ? 23.843 55.091 21.335 1.00 46.75 148 SER A CA 1
ATOM 1127 C C . SER A 1 148 ? 22.590 55.898 20.962 1.00 46.75 148 SER A C 1
ATOM 1129 O O . SER A 1 148 ? 22.510 56.551 19.934 1.00 46.75 148 SER A O 1
ATOM 1131 N N . ARG A 1 149 ? 21.782 56.031 22.034 1.00 48.34 149 ARG A N 1
ATOM 1132 C CA . ARG A 1 149 ? 21.100 57.238 22.549 1.00 48.34 149 ARG A CA 1
ATOM 1133 C C . ARG A 1 149 ? 19.782 57.655 21.881 1.00 48.34 149 ARG A C 1
ATOM 1135 O O . ARG A 1 149 ? 19.751 58.061 20.736 1.00 48.34 149 ARG A O 1
ATOM 1142 N N . ASP A 1 150 ? 18.699 57.669 22.666 1.00 52.09 150 ASP A N 1
ATOM 1143 C CA . ASP A 1 150 ? 18.372 58.873 23.442 1.00 52.09 150 ASP A CA 1
ATOM 1144 C C . ASP A 1 150 ? 17.341 58.641 24.564 1.00 52.09 150 ASP A C 1
ATOM 1146 O O . ASP A 1 150 ? 16.400 57.858 24.460 1.00 52.09 150 ASP A O 1
ATOM 1150 N N . ASN A 1 151 ? 17.592 59.353 25.665 1.00 49.47 151 ASN A N 1
ATOM 1151 C CA . ASN A 1 151 ? 16.749 59.558 26.843 1.00 49.47 151 ASN A CA 1
ATOM 1152 C C . ASN A 1 151 ? 15.624 60.567 26.546 1.00 49.47 151 ASN A C 1
ATOM 1154 O O . ASN A 1 151 ? 15.899 61.582 25.919 1.00 49.47 151 ASN A O 1
ATOM 1158 N N . HIS A 1 152 ? 14.435 60.365 27.129 1.00 48.50 152 HIS A N 1
ATOM 1159 C CA . HIS A 1 152 ? 13.592 61.375 27.818 1.00 48.50 152 HIS A CA 1
ATOM 1160 C C . HIS A 1 152 ? 12.260 60.699 28.213 1.00 48.50 152 HIS A C 1
ATOM 1162 O O . HIS A 1 152 ? 11.558 60.182 27.357 1.00 48.50 152 HIS A O 1
ATOM 1168 N N . VAL A 1 153 ? 11.973 60.418 29.491 1.00 52.00 153 VAL A N 1
ATOM 1169 C CA . VAL A 1 153 ? 11.405 61.303 30.537 1.00 52.00 153 VAL A CA 1
ATOM 1170 C C . VAL A 1 153 ? 10.198 62.123 30.068 1.00 52.00 153 VAL A C 1
ATOM 1172 O O . VAL A 1 153 ? 10.392 63.140 29.414 1.00 52.00 153 VAL A O 1
ATOM 1175 N N . ALA A 1 154 ? 8.994 61.708 30.480 1.00 50.62 154 ALA A N 1
ATOM 1176 C CA . ALA A 1 154 ? 7.926 62.536 31.076 1.00 50.62 154 ALA A CA 1
ATOM 1177 C C . ALA A 1 154 ? 6.710 61.623 31.364 1.00 50.62 154 ALA A C 1
ATOM 1179 O O . ALA A 1 154 ? 6.243 60.920 30.477 1.00 50.62 154 ALA A O 1
ATOM 1180 N N . GLU A 1 155 ? 6.405 61.352 32.632 1.00 50.44 155 GLU A N 1
ATOM 1181 C CA . GLU A 1 155 ? 5.352 62.008 33.434 1.00 50.44 155 GLU A CA 1
ATOM 1182 C C . GLU A 1 155 ? 3.968 61.344 33.298 1.00 50.44 155 GLU A C 1
ATOM 1184 O O . GLU A 1 155 ? 3.277 61.442 32.292 1.00 50.44 155 GLU A O 1
ATOM 1189 N N . ASP A 1 156 ? 3.635 60.588 34.347 1.00 49.84 156 ASP A N 1
ATOM 1190 C CA . ASP A 1 156 ? 2.452 60.758 35.198 1.00 49.84 156 ASP A CA 1
ATOM 1191 C C . ASP A 1 156 ? 1.219 61.445 34.578 1.00 49.84 156 ASP A C 1
ATOM 1193 O O . ASP A 1 156 ? 1.264 62.621 34.232 1.00 49.84 156 ASP A O 1
ATOM 1197 N N . THR A 1 157 ? 0.083 60.740 34.517 1.00 54.34 157 THR A N 1
ATOM 1198 C CA . THR A 1 157 ? -1.204 61.210 35.076 1.00 54.34 157 THR A CA 1
ATOM 1199 C C . THR A 1 157 ? -2.326 60.182 34.866 1.00 54.34 157 THR A C 1
ATOM 1201 O O . THR A 1 157 ? -2.734 59.859 33.756 1.00 54.34 157 THR A O 1
ATOM 1204 N N . SER A 1 158 ? -2.786 59.642 35.997 1.00 49.81 158 SER A N 1
ATOM 1205 C CA . SER A 1 158 ? -4.193 59.466 36.396 1.00 49.81 158 SER A CA 1
ATOM 1206 C C . SER A 1 158 ? -5.291 59.307 35.327 1.00 49.81 158 SER A C 1
ATOM 1208 O O . SER A 1 158 ? -5.584 60.204 34.543 1.00 49.81 158 SER A O 1
ATOM 1210 N N . GLY A 1 159 ? -6.072 58.226 35.455 1.00 49.34 159 GLY A N 1
ATOM 1211 C CA . GLY A 1 159 ? -7.354 58.115 34.755 1.00 49.34 159 GLY A CA 1
ATOM 1212 C C . GLY A 1 159 ? -8.177 56.863 35.052 1.00 49.34 159 GLY A C 1
ATOM 1213 O O . GLY A 1 159 ? -8.659 56.232 34.122 1.00 49.34 159 GLY A O 1
ATOM 1214 N N . ILE A 1 160 ? -8.345 56.489 36.326 1.00 50.75 160 ILE A N 1
ATOM 1215 C CA . ILE A 1 160 ? -9.454 55.616 36.745 1.00 50.75 160 ILE A CA 1
ATOM 1216 C C . ILE A 1 160 ? -10.706 56.488 36.806 1.00 50.75 160 ILE A C 1
ATOM 1218 O O . ILE A 1 160 ? -10.739 57.383 37.642 1.00 50.75 160 ILE A O 1
ATOM 1222 N N . TYR A 1 161 ? -11.728 56.190 36.006 1.00 48.25 161 TYR A N 1
ATOM 1223 C CA . TYR A 1 161 ? -13.125 56.372 36.406 1.00 48.25 161 TYR A CA 1
ATOM 1224 C C . TYR A 1 161 ? -13.987 55.262 35.791 1.00 48.25 161 TYR A C 1
ATOM 1226 O O . TYR A 1 161 ? -13.730 54.802 34.681 1.00 48.25 161 TYR A O 1
ATOM 1234 N N . LEU A 1 162 ? -14.930 54.828 36.626 1.00 49.94 162 LEU A N 1
ATOM 1235 C CA . LEU A 1 162 ? -15.940 53.779 36.481 1.00 49.94 162 LEU A CA 1
ATOM 1236 C C . LEU A 1 162 ? -16.775 53.863 35.199 1.00 49.94 162 LEU A C 1
ATOM 1238 O O . LEU A 1 162 ? -17.104 54.998 34.790 1.00 49.94 162 LEU A O 1
#

Foldseek 3Di:
DDDDDDDDDDDPDDDDPPPDPDDDPPPDPPDPCPPPCVVVLVVLVVVLVVLLVVLVVLVVVLVVLVVVCVVVPPPVVSVVSNVVSLVVLVVSVVVSVVSCVVSVVVVHRDDRDVVSVVPDPPPPPDDDPDDDDDDDDDDDDDDDDDDDDDDDDDDDDDDDDD

Organism: NCBI:txid49249

pLDDT: mean 71.29, std 22.57, range [35.0, 97.56]

Sequence (162 aa):
NPRINSKANSVHVMSSNVRSNSPIAINRPKQDYTGKDDGNAILMEARLCEIISSLRALIKSNTELEEALIECPGDKDFIDAISENRIVIIKKQKAATELVRELRIRGVDAEVPKDVMSVVVITAAADASCIEGGQRSDNRLLTVEEESRDNHVAEDTSGIYL